Protein AF-A0A925MQI3-F1 (afdb_monomer)

Foldseek 3Di:
DDPDDPVVVVPDPDDDDDDADDLVNLLVVLVVLVVVVQVVCVVQQEHEAEDPLVSVLLSVVQDDVVPGRPCSNVCCCVQPVVVVVVCCVPVVRGHQKYWYWDADP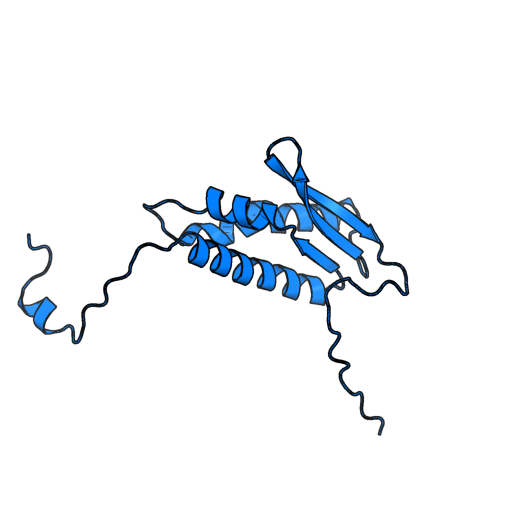VRGIDIDIGHHPPDDDDPPDPPPPPPPDDD

Sequence (135 aa):
KDYFKPEFLNRLDEIILFDVLSHESIRKIVDIEVKKVQNRLLEKDIHIVFKDPVYELLAKEWYSPQYGARPLRRLIQSKVLTPLASMMIDKGLVGNRQVIIDIDKNGELSFEDKALGHGSQVPGMKIKRAKVEKR

Radius of gyration: 21.01 Å; Cα contacts (8 Å, |Δi|>4): 117; chains: 1; bounding box: 49×40×67 Å

Solvent-accessible surface area (backbone atoms only — not comparable to full-atom values): 8440 Å² total; per-residue (Å²): 140,73,97,66,58,71,77,59,59,75,71,52,95,74,86,86,84,80,78,81,82,50,71,69,56,41,40,52,51,50,50,56,56,50,50,53,54,37,56,63,31,45,78,56,41,34,43,65,46,76,39,74,68,44,51,55,51,56,40,58,79,38,67,39,94,89,63,45,79,68,54,42,67,58,48,47,41,62,72,47,49,46,54,52,52,48,41,35,70,77,67,60,64,64,56,51,32,35,37,41,35,37,64,45,98,86,74,45,87,38,81,46,81,40,80,50,57,100,80,62,76,66,90,87,65,84,75,78,74,76,80,80,78,82,128

Mean predicted aligned error: 10.7 Å

Secondary structure (DSSP, 8-state):
--SS-HHHHTT-S--PPPPPPPHHHHHHHHHHHHHHHHHHHHTTTEEEEE-HHHHHHHHHHH-BTTTBTTTHHHHHIIIIIHHHHHHHHHS---SSEEEEEEE-TTSSEEEEEEE--TT-PPTT-----------

pLDDT: mean 78.23, std 16.35, range [34.88, 93.94]

Structure (mmCIF, N/CA/C/O backbone):
data_AF-A0A925MQI3-F1
#
_entry.id   AF-A0A925MQI3-F1
#
loop_
_atom_site.group_PDB
_atom_site.id
_atom_site.type_symbol
_atom_site.label_atom_id
_atom_site.label_alt_id
_atom_site.label_comp_id
_atom_site.label_asym_id
_atom_site.label_entity_id
_atom_site.label_seq_id
_atom_site.pdbx_PDB_ins_code
_atom_site.Cartn_x
_atom_site.Cartn_y
_atom_site.Cartn_z
_atom_site.occupancy
_atom_site.B_iso_or_equiv
_atom_site.auth_seq_id
_atom_site.auth_comp_id
_atom_site.auth_asym_id
_atom_site.auth_atom_id
_atom_site.pdbx_PDB_model_num
ATOM 1 N N . LYS A 1 1 ? -17.967 19.409 28.428 1.00 52.75 1 LYS A N 1
ATOM 2 C CA . LYS A 1 1 ? -19.404 19.063 28.498 1.00 52.75 1 LYS A CA 1
ATOM 3 C C . LYS A 1 1 ? -20.118 20.400 28.592 1.00 52.75 1 LYS A C 1
ATOM 5 O O . LYS A 1 1 ? -19.994 21.015 29.634 1.00 52.75 1 LYS A O 1
ATOM 10 N N . ASP A 1 2 ? -20.589 21.038 27.526 1.00 61.12 2 ASP A N 1
ATOM 11 C CA . ASP A 1 2 ? -21.097 20.559 26.237 1.00 61.12 2 ASP A CA 1
ATOM 12 C C . ASP A 1 2 ? -20.698 21.548 25.126 1.00 61.12 2 ASP A C 1
ATOM 14 O O . ASP A 1 2 ? -20.874 22.752 25.277 1.00 61.12 2 ASP A O 1
ATOM 18 N N . TYR A 1 3 ? -20.090 21.055 24.040 1.00 77.38 3 TYR A N 1
ATOM 19 C CA . TYR A 1 3 ? -19.547 21.905 22.962 1.00 77.38 3 TYR A CA 1
ATOM 20 C C . TYR A 1 3 ? -20.619 22.437 21.996 1.00 77.38 3 TYR A C 1
ATOM 22 O O . TYR A 1 3 ? -20.355 23.373 21.244 1.00 77.38 3 TYR A O 1
ATOM 30 N N . PHE A 1 4 ? -21.823 21.863 22.017 1.00 81.88 4 PHE A N 1
ATOM 31 C CA . PHE A 1 4 ? -22.924 22.225 21.128 1.00 81.88 4 PHE A CA 1
ATOM 32 C C . PHE A 1 4 ? -24.166 22.577 21.937 1.00 81.88 4 PHE A C 1
ATOM 34 O O . PHE A 1 4 ? -24.447 21.946 22.956 1.00 81.88 4 PHE A O 1
ATOM 41 N N . LYS A 1 5 ? -24.913 23.587 21.478 1.00 88.38 5 LYS A N 1
ATOM 42 C CA . LYS A 1 5 ? -26.148 23.998 22.143 1.00 88.38 5 LYS A CA 1
ATOM 43 C C . LYS A 1 5 ? -27.259 22.952 21.939 1.00 88.38 5 LYS A C 1
ATOM 45 O O . LYS A 1 5 ? -27.314 22.346 20.864 1.00 88.38 5 LYS A O 1
ATOM 50 N N . PRO A 1 6 ? -28.173 22.766 22.905 1.00 83.12 6 PRO A N 1
ATOM 51 C CA . PRO A 1 6 ? -29.245 21.773 22.809 1.00 83.12 6 PRO A CA 1
ATOM 52 C C . PRO A 1 6 ? -30.148 21.969 21.584 1.00 83.12 6 PRO A C 1
ATOM 54 O O . PRO A 1 6 ? -30.584 20.996 20.975 1.00 83.12 6 PRO A O 1
ATOM 57 N N . GLU A 1 7 ? -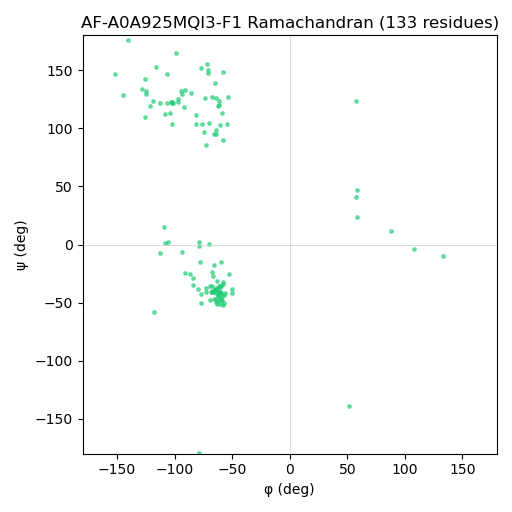30.382 23.216 21.160 1.00 88.50 7 GLU A N 1
ATOM 58 C CA . GLU A 1 7 ? -31.224 23.519 19.997 1.00 88.50 7 GLU A CA 1
ATOM 59 C C . GLU A 1 7 ? -30.609 23.018 18.685 1.00 88.50 7 GLU A C 1
ATOM 61 O O . GLU A 1 7 ? -31.338 22.715 17.743 1.00 88.50 7 GLU A O 1
ATOM 66 N N . PHE A 1 8 ? -29.278 22.916 18.627 1.00 86.19 8 PHE A N 1
ATOM 67 C CA . PHE A 1 8 ? -28.555 22.387 17.473 1.00 86.19 8 PHE A CA 1
ATOM 68 C C . PHE A 1 8 ? -28.634 20.859 17.410 1.00 86.19 8 PHE A C 1
ATOM 70 O O . PHE A 1 8 ? -28.888 20.307 16.343 1.00 86.19 8 PHE A O 1
ATOM 77 N N . LEU A 1 9 ? -28.478 20.175 18.548 1.00 83.12 9 LEU A N 1
ATOM 78 C CA . LEU A 1 9 ? -28.611 18.715 18.614 1.00 83.12 9 LEU A CA 1
ATOM 79 C C . LEU A 1 9 ? -30.015 18.259 18.206 1.00 83.12 9 LEU A C 1
ATOM 81 O O . LEU A 1 9 ? -30.155 17.278 17.487 1.00 83.12 9 LEU A O 1
ATOM 85 N N . ASN A 1 10 ? -31.037 19.038 18.560 1.00 85.38 10 ASN A N 1
ATOM 86 C CA . ASN A 1 10 ? -32.427 18.776 18.186 1.00 85.38 10 ASN A CA 1
ATOM 87 C C . ASN A 1 10 ? -32.730 18.983 16.681 1.00 85.38 10 ASN A C 1
ATOM 89 O O . ASN A 1 10 ? -33.879 18.830 16.271 1.00 85.38 10 ASN A O 1
ATOM 93 N N . ARG A 1 11 ? -31.741 19.371 15.856 1.00 91.56 11 ARG A N 1
ATOM 94 C CA . ARG A 1 11 ? -31.846 19.482 14.384 1.00 91.56 11 ARG A CA 1
ATOM 95 C C . ARG A 1 11 ? -31.081 18.394 13.634 1.00 91.56 11 ARG A C 1
AT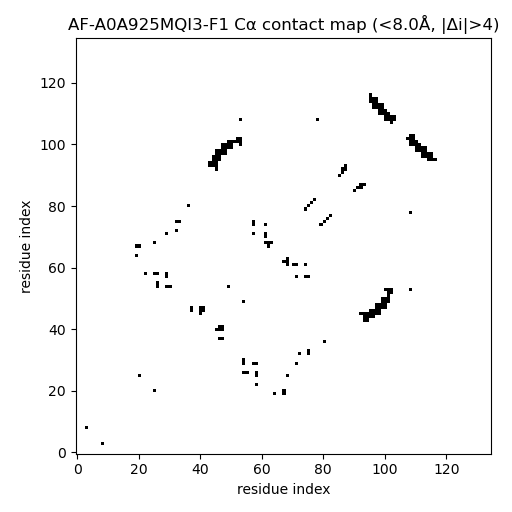OM 97 O O . ARG A 1 11 ? -31.055 18.426 12.407 1.00 91.56 11 ARG A O 1
ATOM 104 N N . LEU A 1 12 ? -30.451 17.470 14.351 1.00 84.81 12 LEU A N 1
ATOM 105 C CA . LEU A 1 12 ? -29.805 16.303 13.771 1.00 84.81 12 LEU A CA 1
ATOM 106 C C . LEU A 1 12 ? -30.768 15.122 13.875 1.00 84.81 12 LEU A C 1
ATOM 108 O O . LEU A 1 12 ? -31.195 14.780 14.973 1.00 84.81 12 LEU A O 1
ATOM 112 N N . ASP A 1 13 ? -31.094 14.507 12.741 1.00 87.56 13 ASP A N 1
ATOM 113 C CA . ASP A 1 13 ? -31.979 13.337 12.715 1.00 87.56 13 ASP A CA 1
ATOM 114 C C . ASP A 1 13 ? -31.309 12.104 13.346 1.00 87.56 13 ASP A C 1
ATOM 116 O O . ASP A 1 13 ? -31.958 11.315 14.028 1.00 87.56 13 ASP A O 1
ATOM 120 N N . GLU A 1 14 ? -29.994 11.953 13.154 1.00 86.38 14 GLU A N 1
ATOM 121 C CA . GLU A 1 14 ? -29.209 10.842 13.690 1.00 86.38 14 GLU A CA 1
ATOM 122 C C . GLU A 1 14 ? -27.750 11.254 13.933 1.00 86.38 14 GLU A C 1
ATOM 124 O O . GLU A 1 14 ? -27.173 12.063 13.199 1.00 86.38 14 GLU A O 1
ATOM 129 N N . ILE A 1 15 ? -27.133 10.677 14.967 1.00 80.94 15 ILE A N 1
ATOM 130 C CA . ILE A 1 15 ? -25.704 10.826 15.257 1.00 80.94 15 ILE A CA 1
ATOM 131 C C . ILE A 1 15 ? -25.015 9.499 14.935 1.00 80.94 15 ILE A C 1
ATOM 133 O O . ILE A 1 15 ? -25.207 8.511 15.639 1.00 80.94 15 ILE A O 1
ATOM 137 N N . ILE A 1 16 ? -24.177 9.489 13.897 1.00 83.94 16 ILE A N 1
ATOM 138 C CA . ILE A 1 16 ? -23.407 8.305 13.495 1.00 83.94 16 ILE A CA 1
ATOM 139 C C . ILE A 1 16 ? -22.047 8.326 14.195 1.00 83.94 16 ILE A C 1
ATOM 141 O O . ILE A 1 16 ? -21.238 9.232 13.975 1.00 83.94 16 ILE A O 1
ATOM 145 N N . LEU A 1 17 ? -21.780 7.314 15.022 1.00 84.50 17 LEU A N 1
ATOM 146 C CA . LEU A 1 17 ? -20.463 7.100 15.616 1.00 84.50 17 LEU A CA 1
ATOM 147 C C . LEU A 1 17 ? -19.593 6.284 14.652 1.00 84.50 17 LEU A C 1
ATOM 149 O O . LEU A 1 17 ? -20.020 5.244 14.158 1.00 84.50 17 LEU A O 1
ATOM 153 N N . PHE A 1 18 ? -18.372 6.746 14.393 1.00 82.38 18 PHE A N 1
ATOM 154 C CA . PHE A 1 18 ? -17.403 5.997 13.596 1.00 82.38 18 PHE A CA 1
ATOM 155 C C . PHE A 1 18 ? -16.385 5.329 14.510 1.00 82.38 18 PHE A C 1
ATOM 157 O O . PHE A 1 18 ? -15.668 6.012 15.245 1.00 82.38 18 PHE A O 1
ATOM 164 N N . ASP A 1 19 ? -16.297 4.007 14.414 1.00 81.38 19 ASP A N 1
ATOM 165 C CA . ASP A 1 19 ? -15.260 3.242 15.091 1.00 81.38 19 ASP A CA 1
ATOM 166 C C . ASP A 1 19 ? -13.892 3.452 14.439 1.00 81.38 19 ASP A C 1
ATOM 168 O O . ASP A 1 19 ? -13.751 3.761 13.249 1.00 81.38 19 ASP A O 1
ATOM 172 N N . VAL A 1 20 ? -12.852 3.243 15.241 1.00 81.62 20 VAL A N 1
ATOM 173 C CA . VAL A 1 20 ? -11.478 3.210 14.748 1.00 81.62 20 VAL A CA 1
ATOM 174 C C . VAL A 1 20 ? -11.308 2.009 13.815 1.00 81.62 20 VAL A C 1
ATOM 176 O O . VAL A 1 20 ? -11.798 0.913 14.081 1.00 81.62 20 VAL A O 1
ATOM 179 N N . LEU A 1 21 ? -10.590 2.209 12.710 1.00 82.25 21 LEU A N 1
ATOM 180 C CA . LEU A 1 21 ? -10.364 1.156 11.724 1.00 82.25 21 LEU A CA 1
ATOM 181 C C . LEU A 1 21 ? -9.547 0.003 12.323 1.00 82.25 21 LEU A C 1
ATOM 183 O O . LEU A 1 21 ? -8.439 0.209 12.815 1.00 82.25 21 LEU A O 1
ATOM 187 N N . SER A 1 22 ? -10.070 -1.220 12.212 1.00 85.38 22 SER A N 1
ATOM 188 C CA . SER A 1 22 ? -9.326 -2.441 12.539 1.00 85.38 22 SER A CA 1
ATOM 189 C C . SER A 1 22 ? -8.233 -2.711 11.506 1.00 85.38 22 SER A C 1
ATOM 191 O O . SER A 1 22 ? -8.424 -2.410 10.329 1.00 85.38 22 SER A O 1
ATOM 193 N N . HIS A 1 23 ? -7.126 -3.350 11.906 1.00 82.12 23 HIS A N 1
ATOM 194 C CA . HIS A 1 23 ? -6.002 -3.693 11.012 1.00 82.12 23 HIS A CA 1
ATOM 195 C C . HIS A 1 23 ? -6.441 -4.404 9.721 1.00 82.12 23 HIS A C 1
ATOM 197 O O . HIS A 1 23 ? -5.961 -4.105 8.631 1.00 82.12 23 HIS A O 1
ATOM 203 N N . GLU A 1 24 ? -7.428 -5.294 9.810 1.00 86.38 24 GLU A N 1
ATOM 204 C CA . GLU A 1 24 ? -7.988 -5.972 8.637 1.00 86.38 24 GLU A CA 1
ATOM 205 C C . GLU A 1 24 ? -8.690 -4.997 7.674 1.00 86.38 24 GLU A C 1
ATOM 207 O O . GLU A 1 24 ? -8.542 -5.093 6.453 1.00 86.38 24 GLU A O 1
ATOM 212 N N . SER A 1 25 ? -9.428 -4.022 8.213 1.00 86.69 25 SER A N 1
ATOM 213 C CA . SER A 1 25 ? -10.077 -2.973 7.418 1.00 86.69 25 SER A CA 1
ATOM 214 C C . SER A 1 25 ? -9.039 -2.092 6.732 1.00 86.69 25 SER A C 1
ATOM 216 O O . SER A 1 25 ? -9.192 -1.755 5.560 1.00 86.69 25 SER A O 1
ATOM 218 N N . ILE A 1 26 ? -7.944 -1.784 7.431 1.00 83.62 26 ILE A N 1
ATOM 219 C CA . ILE A 1 26 ? -6.796 -1.066 6.871 1.00 83.62 26 ILE A CA 1
ATOM 220 C C . ILE A 1 26 ? -6.231 -1.823 5.673 1.00 83.62 26 ILE A C 1
ATOM 222 O O . ILE A 1 26 ? -6.118 -1.256 4.588 1.00 83.62 26 ILE A O 1
ATOM 226 N N . ARG A 1 27 ? -5.943 -3.118 5.837 1.00 87.25 27 ARG A N 1
ATOM 227 C CA . ARG A 1 27 ? -5.413 -3.968 4.765 1.00 87.25 27 ARG A CA 1
ATOM 228 C C . ARG A 1 27 ? -6.326 -3.976 3.535 1.00 87.25 27 ARG A C 1
ATOM 230 O O . ARG A 1 27 ? -5.839 -3.853 2.414 1.00 87.25 27 ARG A O 1
ATOM 237 N N . LYS A 1 28 ? -7.649 -4.039 3.730 1.00 89.06 28 LYS A N 1
ATOM 238 C CA . LYS A 1 28 ? -8.638 -3.935 2.637 1.00 89.06 28 LYS A CA 1
ATOM 239 C C . LYS A 1 28 ? -8.592 -2.575 1.936 1.00 89.06 28 LYS A C 1
ATOM 241 O O . LYS A 1 28 ? -8.700 -2.514 0.715 1.00 89.06 28 LYS A O 1
ATOM 246 N N . ILE A 1 29 ? -8.409 -1.486 2.680 1.00 87.56 29 ILE A N 1
ATOM 247 C CA . ILE A 1 29 ? -8.273 -0.143 2.098 1.00 87.56 29 ILE A CA 1
ATOM 248 C C . ILE A 1 29 ? -6.976 -0.041 1.276 1.00 87.56 29 ILE A C 1
ATOM 250 O O . ILE A 1 29 ? -7.004 0.506 0.172 1.00 87.56 29 ILE A O 1
ATOM 254 N N . VAL A 1 30 ? -5.865 -0.609 1.764 1.00 88.38 30 VAL A N 1
ATOM 255 C CA . VAL A 1 30 ? -4.601 -0.707 1.009 1.00 88.38 30 VAL A CA 1
ATOM 256 C C . VAL A 1 30 ? -4.808 -1.472 -0.294 1.00 88.38 30 VAL A C 1
ATOM 258 O O . VAL A 1 30 ? -4.431 -0.967 -1.348 1.00 88.38 30 VAL A O 1
ATOM 261 N N . ASP A 1 31 ? -5.468 -2.630 -0.252 1.00 89.94 31 ASP A N 1
ATOM 262 C CA . ASP A 1 31 ? -5.789 -3.424 -1.445 1.00 89.94 31 ASP A CA 1
ATOM 263 C C . ASP A 1 31 ? -6.608 -2.632 -2.479 1.00 89.94 31 ASP A C 1
ATOM 265 O O . ASP A 1 31 ? -6.286 -2.635 -3.667 1.00 89.94 31 ASP A O 1
ATOM 269 N N . ILE A 1 32 ? -7.614 -1.869 -2.039 1.00 91.00 32 ILE A N 1
ATOM 270 C CA . ILE A 1 32 ? -8.411 -1.011 -2.930 1.00 91.00 32 ILE A CA 1
ATOM 271 C C . ILE A 1 32 ? -7.538 0.041 -3.627 1.00 91.00 32 ILE A C 1
ATOM 273 O O . ILE A 1 32 ? -7.679 0.257 -4.831 1.00 91.00 32 ILE A O 1
ATOM 277 N N . GLU A 1 33 ? -6.657 0.725 -2.897 1.00 87.25 33 GLU A N 1
ATOM 278 C CA . GLU A 1 33 ? -5.807 1.770 -3.478 1.00 87.25 33 GLU A CA 1
ATOM 279 C C . GLU A 1 33 ? -4.698 1.185 -4.370 1.00 87.25 33 GLU A C 1
ATOM 281 O O . GLU A 1 33 ? -4.432 1.716 -5.450 1.00 87.25 33 GLU A O 1
ATOM 286 N N . VAL A 1 34 ? -4.119 0.043 -3.994 1.00 89.56 34 VAL A N 1
ATOM 287 C CA . VAL A 1 34 ? -3.149 -0.700 -4.812 1.00 89.56 34 VAL A CA 1
ATOM 288 C C . VAL A 1 34 ? -3.775 -1.169 -6.128 1.00 89.56 34 VAL A C 1
ATOM 290 O O . VAL A 1 34 ? -3.194 -0.961 -7.195 1.00 89.56 34 VAL A O 1
ATOM 293 N N . LYS A 1 35 ? -4.999 -1.707 -6.097 1.00 91.44 35 LYS A N 1
ATOM 294 C CA . LYS A 1 35 ? -5.726 -2.117 -7.310 1.00 91.44 35 LYS A CA 1
ATOM 295 C C . LYS A 1 35 ? -5.969 -0.963 -8.274 1.00 91.44 35 LYS A C 1
ATOM 297 O O . LYS A 1 35 ? -5.890 -1.156 -9.485 1.00 91.44 35 LYS A O 1
ATOM 302 N N . LYS A 1 36 ? -6.221 0.251 -7.774 1.00 90.19 36 LYS A N 1
ATOM 303 C CA . LYS A 1 36 ? -6.336 1.443 -8.636 1.00 90.19 36 LYS A CA 1
ATOM 304 C C . LYS A 1 36 ? -5.031 1.718 -9.380 1.00 90.19 36 LYS A C 1
ATOM 306 O O . LYS A 1 36 ? -5.068 2.033 -10.568 1.00 90.19 36 LYS A O 1
ATOM 311 N N . VAL A 1 37 ? -3.892 1.574 -8.700 1.00 88.50 37 VAL A N 1
ATOM 312 C CA . VAL A 1 37 ? -2.564 1.716 -9.315 1.00 88.50 37 VAL A CA 1
ATOM 313 C C . VAL A 1 37 ? -2.328 0.631 -10.363 1.00 88.50 37 VAL A C 1
ATOM 315 O O . VAL A 1 37 ? -1.931 0.956 -11.480 1.00 88.50 37 VAL A O 1
ATOM 318 N N . GLN A 1 38 ? -2.626 -0.632 -10.040 1.00 90.62 38 GLN A N 1
ATOM 319 C CA . GLN A 1 38 ? -2.501 -1.748 -10.982 1.00 90.62 38 GLN A CA 1
ATOM 320 C C . GLN A 1 38 ? -3.343 -1.511 -12.238 1.00 90.62 38 GLN A C 1
ATOM 322 O O . GLN A 1 38 ? -2.807 -1.565 -13.337 1.00 90.62 38 GLN A O 1
ATOM 327 N N . ASN A 1 39 ? -4.625 -1.168 -12.088 1.00 90.94 39 ASN A N 1
ATOM 328 C CA . ASN A 1 39 ? -5.521 -0.916 -13.220 1.00 90.94 39 ASN A CA 1
ATOM 329 C C . ASN A 1 39 ? -5.006 0.209 -14.127 1.00 90.94 39 ASN A C 1
ATOM 331 O O . ASN A 1 39 ? -4.970 0.050 -15.343 1.00 90.94 39 ASN A O 1
ATOM 335 N N . ARG A 1 40 ? -4.531 1.313 -13.540 1.00 87.81 40 ARG A N 1
ATOM 336 C CA . ARG A 1 40 ? -3.981 2.445 -14.299 1.00 87.81 40 ARG A CA 1
ATOM 337 C C . ARG A 1 40 ? -2.727 2.078 -15.100 1.00 87.81 40 ARG A C 1
ATOM 339 O O . ARG A 1 40 ? -2.457 2.689 -16.129 1.00 87.81 40 ARG A O 1
ATOM 346 N N . LEU A 1 41 ? -1.926 1.136 -14.608 1.00 86.12 41 LEU A N 1
ATOM 347 C CA . LEU A 1 41 ? -0.677 0.727 -15.255 1.00 86.12 41 LEU A CA 1
ATOM 348 C C . LEU A 1 41 ? -0.881 -0.434 -16.233 1.00 86.12 41 LEU A C 1
ATOM 350 O O . LEU A 1 41 ? -0.182 -0.496 -17.244 1.00 86.12 41 LEU A O 1
ATOM 354 N N . LEU A 1 42 ? -1.926 -1.240 -16.034 1.00 88.00 42 LEU A N 1
ATOM 355 C CA . LEU A 1 42 ? -2.407 -2.203 -17.024 1.00 88.00 42 LEU A CA 1
ATOM 356 C C . LEU A 1 42 ? -2.848 -1.525 -18.328 1.00 88.00 42 LEU A C 1
ATOM 358 O O . LEU A 1 42 ? -2.560 -2.053 -19.393 1.00 88.00 42 LEU A O 1
ATOM 362 N N . GLU A 1 43 ? -3.450 -0.330 -18.275 1.00 87.25 43 GLU A N 1
ATOM 363 C CA . GLU A 1 43 ? -3.760 0.476 -19.476 1.00 87.25 43 GLU A CA 1
ATOM 364 C C . GLU A 1 43 ? -2.515 0.856 -20.303 1.00 87.25 43 GLU A C 1
ATOM 366 O O . GLU A 1 43 ? -2.634 1.293 -21.445 1.00 87.25 43 GLU A O 1
ATOM 371 N N . LYS A 1 44 ? -1.314 0.708 -19.730 1.00 83.25 44 LYS A N 1
ATOM 372 C CA . LYS A 1 44 ? -0.018 0.957 -20.375 1.00 83.25 44 LYS A CA 1
ATOM 373 C C . LYS A 1 44 ? 0.763 -0.336 -20.651 1.00 83.25 44 LYS A C 1
ATOM 375 O O . LYS A 1 44 ? 1.972 -0.269 -20.867 1.00 83.25 44 LYS A O 1
ATOM 380 N N . ASP A 1 45 ? 0.104 -1.496 -20.588 1.00 84.19 45 ASP A N 1
ATOM 381 C CA . ASP A 1 45 ? 0.703 -2.836 -20.696 1.00 84.19 45 ASP A CA 1
ATOM 382 C C . ASP A 1 45 ? 1.792 -3.131 -19.644 1.00 84.19 45 ASP A C 1
ATOM 384 O O . ASP A 1 45 ? 2.657 -3.994 -19.834 1.00 84.19 45 ASP A O 1
ATOM 388 N N . ILE A 1 46 ? 1.753 -2.427 -18.509 1.00 86.06 46 ILE A N 1
ATOM 389 C CA . ILE A 1 46 ? 2.674 -2.614 -17.388 1.00 86.06 46 ILE A CA 1
ATOM 390 C C . ILE A 1 46 ? 1.938 -3.374 -16.290 1.00 86.06 46 ILE A C 1
ATOM 392 O O . ILE A 1 46 ? 1.003 -2.878 -15.661 1.00 86.06 46 ILE A O 1
ATOM 396 N N . HIS A 1 47 ? 2.379 -4.601 -16.049 1.00 88.56 47 HIS A N 1
ATOM 397 C CA . HIS A 1 47 ? 1.797 -5.476 -15.046 1.00 88.56 47 HIS A CA 1
ATOM 398 C C . HIS A 1 47 ? 2.523 -5.272 -13.726 1.00 88.56 47 HIS A C 1
ATOM 400 O O . HIS A 1 47 ? 3.748 -5.286 -13.684 1.00 88.56 47 HIS A O 1
ATOM 406 N N . ILE A 1 48 ? 1.785 -5.112 -12.632 1.00 89.50 48 ILE A N 1
ATOM 407 C CA . ILE A 1 48 ? 2.391 -4.940 -11.310 1.00 89.50 48 ILE A CA 1
ATOM 408 C C . ILE A 1 48 ? 1.842 -5.982 -10.362 1.00 89.50 48 ILE A C 1
ATOM 410 O O . ILE A 1 48 ? 0.628 -6.166 -10.260 1.00 89.50 48 ILE A O 1
ATOM 414 N N . VAL A 1 49 ? 2.747 -6.634 -9.644 1.00 91.00 49 VAL A N 1
ATOM 415 C CA . VAL A 1 49 ? 2.429 -7.637 -8.636 1.00 91.00 49 VAL A CA 1
ATOM 416 C C . VAL A 1 49 ? 3.000 -7.183 -7.305 1.00 91.00 49 VAL A C 1
ATOM 418 O O . VAL A 1 49 ? 4.208 -7.041 -7.163 1.00 91.00 49 VAL A O 1
ATOM 421 N N . PHE A 1 50 ? 2.126 -6.984 -6.325 1.00 92.19 50 PHE A N 1
ATOM 422 C CA . PHE A 1 50 ? 2.512 -6.689 -4.950 1.00 92.19 50 PHE A CA 1
ATOM 423 C C . PHE A 1 50 ? 2.565 -7.995 -4.163 1.00 92.19 50 PHE A C 1
ATOM 425 O O . PHE A 1 50 ? 1.608 -8.773 -4.198 1.00 92.19 50 PHE A O 1
ATOM 432 N N . LYS A 1 51 ? 3.668 -8.238 -3.458 1.00 93.06 51 LYS A N 1
ATOM 433 C CA . LYS A 1 51 ? 3.790 -9.352 -2.515 1.00 93.06 51 LYS A CA 1
ATOM 434 C C . LYS A 1 51 ? 3.065 -9.031 -1.209 1.00 93.06 51 LYS A C 1
ATOM 436 O O . LYS A 1 51 ? 2.968 -7.872 -0.814 1.00 93.06 51 LYS A O 1
ATOM 441 N N . ASP A 1 52 ? 2.586 -10.065 -0.521 1.00 90.50 52 ASP A N 1
ATOM 442 C CA . ASP A 1 52 ? 1.840 -9.930 0.738 1.00 90.50 52 ASP A CA 1
ATOM 443 C C . ASP A 1 52 ? 2.517 -9.040 1.800 1.00 90.50 52 ASP A C 1
ATOM 445 O O . ASP A 1 52 ? 1.812 -8.211 2.385 1.00 90.50 52 ASP A O 1
ATOM 449 N N . PRO A 1 53 ? 3.848 -9.112 2.020 1.00 91.06 53 PRO A N 1
ATOM 450 C CA . PRO A 1 53 ? 4.522 -8.264 3.002 1.00 91.06 53 PRO A CA 1
ATOM 451 C C . PRO A 1 53 ? 4.334 -6.764 2.740 1.00 91.06 53 PRO A C 1
ATOM 453 O O . PRO A 1 53 ? 4.229 -5.979 3.681 1.00 91.06 53 PRO A O 1
ATOM 456 N N . VAL A 1 54 ? 4.214 -6.357 1.471 1.00 90.19 54 VAL A N 1
ATOM 457 C CA . VAL A 1 54 ? 4.052 -4.949 1.078 1.00 90.19 54 VAL A CA 1
ATOM 458 C C . VAL A 1 54 ? 2.758 -4.353 1.629 1.00 90.19 54 VAL A C 1
ATOM 460 O O . VAL A 1 54 ? 2.745 -3.200 2.058 1.00 90.19 54 VAL A O 1
ATOM 463 N N . TYR A 1 55 ? 1.674 -5.132 1.666 1.00 89.19 55 TYR A N 1
ATOM 464 C CA . TYR A 1 55 ? 0.395 -4.665 2.207 1.00 89.19 55 TYR A CA 1
ATOM 465 C C . TYR A 1 55 ? 0.495 -4.379 3.706 1.00 89.19 55 TYR A C 1
ATOM 467 O O . TYR A 1 55 ? -0.059 -3.386 4.173 1.00 89.19 55 TYR A O 1
ATOM 475 N N . GLU A 1 56 ? 1.233 -5.212 4.442 1.00 88.06 56 GLU A N 1
ATOM 476 C CA . GLU A 1 56 ? 1.458 -5.031 5.878 1.00 88.06 56 GLU A CA 1
ATOM 477 C C . GLU A 1 56 ? 2.333 -3.806 6.164 1.00 88.06 56 GLU A C 1
ATOM 479 O O . GLU A 1 56 ? 2.026 -3.023 7.064 1.00 88.06 56 GLU A O 1
ATOM 484 N N . LEU A 1 57 ? 3.381 -3.584 5.362 1.00 88.94 57 LEU A N 1
ATOM 485 C CA . LEU A 1 57 ? 4.226 -2.393 5.481 1.00 88.94 57 LEU A CA 1
ATOM 486 C C . LEU A 1 57 ? 3.423 -1.111 5.229 1.00 88.94 57 LEU A C 1
ATOM 488 O O . LEU A 1 57 ? 3.463 -0.186 6.041 1.00 88.94 57 LEU A O 1
ATOM 492 N N . LEU A 1 58 ? 2.649 -1.073 4.140 1.00 87.06 58 LEU A N 1
ATOM 493 C CA . LEU A 1 58 ? 1.817 0.081 3.795 1.00 87.06 58 LEU A CA 1
ATOM 494 C C . LEU A 1 58 ? 0.722 0.332 4.839 1.00 87.06 58 LEU A C 1
ATOM 496 O O . LEU A 1 58 ? 0.452 1.486 5.166 1.00 87.06 58 LEU A O 1
ATOM 500 N N . ALA A 1 59 ? 0.116 -0.725 5.389 1.00 84.75 59 ALA A N 1
ATOM 501 C CA . ALA A 1 59 ? -0.859 -0.620 6.472 1.00 84.75 59 ALA A CA 1
ATOM 502 C C . ALA A 1 59 ? -0.237 -0.021 7.744 1.00 84.75 59 ALA A C 1
ATOM 504 O O . ALA A 1 59 ? -0.826 0.867 8.367 1.00 84.75 59 ALA A O 1
ATOM 505 N N . LYS A 1 60 ? 0.970 -0.475 8.102 1.00 83.31 60 LYS A N 1
ATOM 506 C CA . LYS A 1 60 ? 1.694 -0.035 9.298 1.00 83.31 60 LYS A CA 1
ATOM 507 C C . LYS A 1 60 ? 2.173 1.413 9.200 1.00 83.31 60 LYS A C 1
ATOM 509 O O . LYS A 1 60 ? 1.965 2.172 10.139 1.00 83.31 60 LYS A O 1
ATOM 514 N N . GLU A 1 61 ? 2.804 1.803 8.092 1.00 80.25 61 GLU A N 1
ATOM 515 C CA . GLU A 1 61 ? 3.327 3.170 7.903 1.00 80.25 61 GLU A CA 1
ATOM 516 C C . GLU A 1 61 ? 2.213 4.224 7.804 1.00 80.25 61 GLU A C 1
ATOM 518 O O . GLU A 1 61 ? 2.425 5.405 8.077 1.00 80.25 61 GLU A O 1
ATOM 523 N N . TRP A 1 62 ? 1.012 3.805 7.416 1.00 72.94 62 TRP A N 1
ATOM 524 C CA . TRP A 1 62 ? -0.126 4.689 7.236 1.00 72.94 62 TRP A CA 1
ATOM 525 C C . TRP A 1 62 ? -0.907 4.992 8.518 1.00 72.94 62 TRP A C 1
ATOM 527 O O . TRP A 1 62 ? -1.460 6.088 8.661 1.00 72.94 62 TRP A O 1
ATOM 537 N N . TYR A 1 63 ? -1.009 4.023 9.428 1.00 68.19 63 TYR A N 1
ATOM 538 C CA . TYR A 1 63 ? -1.917 4.132 10.559 1.00 68.19 63 TYR A CA 1
ATOM 539 C C . TYR A 1 63 ? -1.370 5.073 11.639 1.00 68.19 63 TYR A C 1
ATOM 541 O O . TYR A 1 63 ? -0.515 4.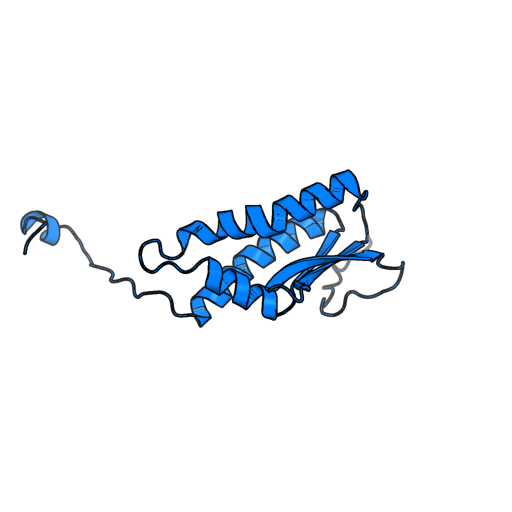712 12.446 1.00 68.19 63 TYR A O 1
ATOM 549 N N . SER A 1 64 ? -1.927 6.284 11.695 1.00 67.31 64 SER A N 1
ATOM 550 C CA . SER A 1 64 ? -1.829 7.156 12.864 1.00 67.31 64 SER A CA 1
ATOM 551 C C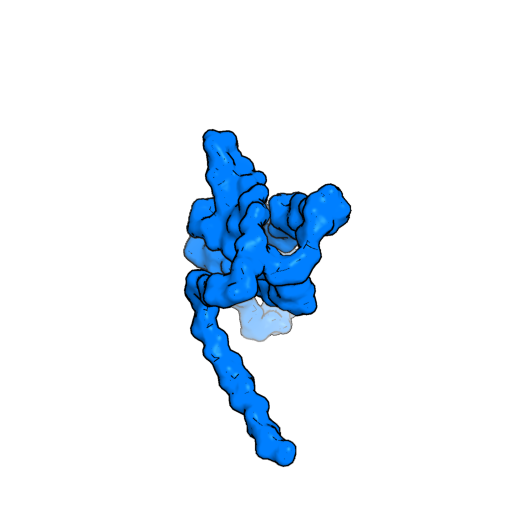 . SER A 1 64 ? -3.216 7.305 13.496 1.00 67.31 64 SER A C 1
ATOM 553 O O . SER A 1 64 ? -4.119 7.812 12.821 1.00 67.31 64 SER A O 1
ATOM 555 N N . PRO A 1 65 ? -3.404 6.949 14.784 1.00 64.94 65 PRO A N 1
ATOM 556 C CA . PRO A 1 65 ? -4.687 7.086 15.486 1.00 64.94 65 PRO A CA 1
ATOM 557 C C . PRO A 1 65 ? -5.292 8.496 15.413 1.00 64.94 65 PRO A C 1
ATOM 559 O O . PRO A 1 65 ? -6.502 8.660 15.498 1.00 64.94 65 PRO A O 1
ATOM 562 N N . GLN A 1 66 ? -4.445 9.514 15.229 1.00 65.38 66 GLN A N 1
ATOM 563 C CA . GLN A 1 66 ? -4.826 10.927 15.199 1.00 65.38 66 GLN A CA 1
ATOM 564 C C . GLN A 1 66 ? -5.323 11.386 13.816 1.00 65.38 66 GLN A C 1
ATOM 566 O O . GLN A 1 66 ? -6.140 12.298 13.724 1.00 65.38 66 GLN A O 1
ATOM 571 N N . TYR A 1 67 ? -4.838 10.763 12.735 1.00 64.31 67 TYR A N 1
ATOM 572 C CA . TYR A 1 67 ? -5.117 11.176 11.349 1.00 64.31 67 TYR A CA 1
ATOM 573 C C . TYR A 1 67 ? -5.967 10.167 10.568 1.00 64.31 67 TYR A C 1
ATOM 575 O O . TYR A 1 67 ? -6.406 10.456 9.445 1.00 64.31 67 TYR A O 1
ATOM 583 N N . GLY A 1 68 ? -6.215 8.996 11.161 1.00 68.56 68 GLY A N 1
ATOM 584 C CA . GLY A 1 68 ? -6.968 7.910 10.558 1.00 68.56 68 GLY A CA 1
ATOM 585 C C . GLY A 1 68 ? -6.431 7.559 9.173 1.00 68.56 68 GLY A C 1
ATOM 586 O O . GLY A 1 68 ? -5.229 7.559 8.920 1.00 68.56 68 GLY A O 1
ATOM 587 N N . ALA A 1 69 ? -7.352 7.308 8.248 1.00 66.81 69 ALA A N 1
ATOM 588 C CA . ALA A 1 69 ? -7.039 6.760 6.942 1.00 66.81 69 ALA A CA 1
ATOM 589 C C . ALA A 1 69 ? -6.473 7.740 5.891 1.00 66.81 69 ALA A C 1
ATOM 591 O O . ALA A 1 69 ? -6.196 7.391 4.738 1.00 66.81 69 ALA A O 1
ATOM 592 N N . ARG A 1 70 ? -6.329 9.015 6.236 1.00 71.56 70 ARG A N 1
ATOM 593 C CA . ARG A 1 70 ? -6.105 10.076 5.245 1.00 71.56 70 ARG A CA 1
ATOM 594 C C . ARG A 1 70 ? -4.750 10.022 4.514 1.00 71.56 70 ARG A C 1
ATOM 596 O O . ARG A 1 70 ? -4.746 10.316 3.317 1.00 71.56 70 ARG A O 1
ATOM 603 N N . PRO A 1 71 ? -3.620 9.618 5.129 1.00 77.38 71 PRO A N 1
ATOM 604 C CA . PRO A 1 71 ? -2.326 9.685 4.448 1.00 77.38 71 PRO A CA 1
ATOM 605 C C . PRO A 1 71 ? -2.045 8.555 3.437 1.00 77.38 71 PRO A C 1
ATOM 607 O O . PRO A 1 71 ? -0.979 8.566 2.826 1.00 77.38 71 PRO A O 1
ATOM 610 N N . LEU A 1 72 ? -2.966 7.607 3.193 1.00 81.44 72 LEU A N 1
ATOM 611 C CA . LEU A 1 72 ? -2.636 6.368 2.460 1.00 81.44 72 LEU A CA 1
ATOM 612 C C . LEU A 1 72 ? -2.272 6.650 1.018 1.00 81.44 72 LEU A C 1
ATOM 614 O O . LEU A 1 72 ? -1.282 6.154 0.494 1.00 81.44 72 LEU A O 1
ATOM 618 N N . ARG A 1 73 ? -3.099 7.473 0.374 1.00 80.94 73 ARG A N 1
ATOM 619 C CA . ARG A 1 73 ? -2.909 7.831 -1.028 1.00 80.94 73 ARG A CA 1
ATOM 620 C C . ARG A 1 73 ? -1.574 8.518 -1.232 1.00 80.94 73 ARG A C 1
ATOM 622 O O . ARG A 1 73 ? -0.886 8.219 -2.197 1.00 80.94 73 ARG A O 1
ATOM 629 N N . ARG A 1 74 ? -1.194 9.397 -0.300 1.00 85.44 74 ARG A N 1
ATOM 630 C CA . ARG A 1 74 ? 0.090 10.095 -0.347 1.00 85.44 74 ARG A CA 1
ATOM 631 C C . ARG A 1 74 ? 1.254 9.130 -0.142 1.00 85.44 74 ARG A C 1
ATOM 633 O O . ARG A 1 74 ? 2.240 9.255 -0.856 1.00 85.44 74 ARG A O 1
ATOM 640 N N . LEU A 1 75 ? 1.113 8.170 0.773 1.00 88.38 75 LEU A N 1
ATOM 641 C CA . LEU A 1 75 ? 2.110 7.129 1.011 1.00 88.38 75 LEU A CA 1
ATOM 642 C C . LEU A 1 75 ? 2.302 6.239 -0.222 1.00 88.38 75 LEU A C 1
ATOM 644 O O . LEU A 1 75 ? 3.419 6.091 -0.697 1.00 88.38 75 LEU A O 1
ATOM 648 N N . ILE A 1 76 ? 1.221 5.699 -0.791 1.00 88.06 76 ILE A N 1
ATOM 649 C CA . ILE A 1 76 ? 1.280 4.888 -2.017 1.00 88.06 76 ILE A CA 1
ATOM 650 C C . ILE A 1 76 ? 1.852 5.717 -3.170 1.00 88.06 76 ILE A C 1
ATOM 652 O O . ILE A 1 76 ? 2.676 5.233 -3.942 1.00 88.06 76 ILE A O 1
ATOM 656 N N . GLN A 1 77 ? 1.468 6.987 -3.281 1.00 87.50 77 GLN A N 1
ATOM 657 C CA . GLN A 1 77 ? 2.017 7.861 -4.306 1.00 87.50 77 GLN A CA 1
ATOM 658 C C . GLN A 1 77 ? 3.534 8.024 -4.162 1.00 87.50 77 GLN A C 1
ATOM 660 O O . GLN A 1 77 ? 4.251 7.811 -5.135 1.00 87.50 77 GLN A O 1
ATOM 665 N N . SER A 1 78 ? 4.034 8.362 -2.972 1.00 89.81 78 SER A N 1
ATOM 666 C CA . SER A 1 78 ? 5.464 8.606 -2.763 1.00 89.81 78 SER A CA 1
ATOM 667 C C . SER A 1 78 ? 6.304 7.332 -2.794 1.00 89.81 78 SER A C 1
ATOM 669 O O . SER A 1 78 ? 7.388 7.344 -3.368 1.00 89.81 78 SER A O 1
ATOM 671 N N . LYS A 1 79 ? 5.820 6.245 -2.188 1.00 89.62 79 LYS A N 1
ATOM 672 C CA . LYS A 1 79 ? 6.567 4.993 -2.017 1.00 89.62 79 LYS A CA 1
ATOM 673 C C . LYS A 1 79 ? 6.440 4.049 -3.206 1.00 89.62 79 LYS A C 1
ATOM 675 O O . LYS A 1 79 ? 7.331 3.239 -3.398 1.00 89.62 79 LYS A O 1
ATOM 680 N N . VAL A 1 80 ? 5.363 4.131 -3.990 1.00 88.94 80 VAL A N 1
ATOM 681 C CA . VAL A 1 80 ? 5.096 3.195 -5.096 1.00 88.94 80 VAL A CA 1
ATOM 682 C C . VAL A 1 80 ? 5.064 3.909 -6.443 1.00 88.94 80 VAL A C 1
ATOM 684 O O . VAL A 1 80 ? 5.846 3.574 -7.329 1.00 88.94 80 VAL A O 1
ATOM 687 N N . LEU A 1 81 ? 4.190 4.905 -6.621 1.00 88.25 81 LEU A N 1
ATOM 688 C CA . LEU A 1 81 ? 4.019 5.545 -7.933 1.00 88.25 81 LEU A CA 1
ATOM 689 C C . LEU A 1 81 ? 5.251 6.342 -8.367 1.00 88.25 81 LEU A C 1
ATOM 691 O O . LEU A 1 81 ? 5.617 6.277 -9.537 1.00 88.25 81 LEU A O 1
ATOM 695 N N . THR A 1 82 ? 5.889 7.078 -7.456 1.00 90.12 82 THR A N 1
ATOM 696 C CA . THR A 1 82 ? 7.074 7.880 -7.788 1.00 90.12 82 THR A CA 1
ATOM 697 C C . THR A 1 82 ? 8.260 7.008 -8.230 1.00 90.12 82 THR A C 1
ATOM 699 O O . THR A 1 82 ? 8.788 7.275 -9.311 1.00 90.12 82 THR A O 1
ATOM 702 N N . PRO A 1 83 ? 8.653 5.935 -7.507 1.00 89.44 83 PRO A N 1
ATOM 703 C CA . PRO A 1 83 ? 9.699 5.027 -7.984 1.00 89.44 83 PRO A CA 1
ATOM 704 C C . PRO A 1 83 ? 9.359 4.358 -9.317 1.00 89.44 83 PRO A C 1
ATOM 706 O O . PRO A 1 83 ? 10.209 4.301 -10.202 1.00 89.44 83 PRO A O 1
ATOM 709 N N . LEU A 1 84 ? 8.107 3.919 -9.503 1.00 87.56 84 LEU A N 1
ATOM 710 C CA . LEU A 1 84 ? 7.664 3.340 -10.775 1.00 87.56 84 LEU A CA 1
ATOM 711 C C . LEU A 1 84 ? 7.768 4.342 -11.928 1.00 87.56 84 LEU A C 1
ATOM 713 O O . LEU A 1 84 ? 8.219 3.974 -13.009 1.00 87.56 84 LEU A O 1
ATOM 717 N N . ALA A 1 85 ? 7.390 5.603 -11.705 1.00 86.81 85 ALA A N 1
ATOM 718 C CA . ALA A 1 85 ? 7.524 6.656 -12.706 1.00 86.81 85 ALA A CA 1
ATOM 719 C C . ALA A 1 85 ? 8.998 6.919 -13.057 1.00 86.81 85 ALA A C 1
ATOM 721 O O . ALA A 1 85 ? 9.321 7.031 -14.237 1.00 86.81 85 ALA A O 1
ATOM 722 N N . SER A 1 86 ? 9.892 6.944 -12.061 1.00 88.12 86 SER A N 1
ATOM 723 C CA . SER A 1 86 ? 11.340 7.049 -12.302 1.00 88.12 86 SER A CA 1
ATOM 724 C C . SER A 1 86 ? 11.834 5.872 -13.139 1.00 88.12 86 SER A C 1
ATOM 726 O O . SER A 1 86 ? 12.456 6.074 -14.171 1.00 88.12 86 SER A O 1
ATOM 728 N N . MET A 1 87 ? 11.465 4.635 -12.788 1.00 85.25 87 MET A N 1
ATOM 729 C CA . MET A 1 87 ? 11.847 3.445 -13.559 1.00 85.25 87 MET A CA 1
ATOM 730 C C . MET A 1 87 ? 11.329 3.475 -15.003 1.00 85.25 87 MET A C 1
ATOM 732 O O . MET A 1 87 ? 12.035 3.029 -15.906 1.00 85.25 87 MET A O 1
ATOM 736 N N . MET A 1 88 ? 10.128 4.008 -15.246 1.00 83.62 88 MET A N 1
ATOM 737 C CA . MET A 1 88 ? 9.605 4.188 -16.606 1.00 83.62 88 MET A CA 1
ATOM 738 C C . MET A 1 88 ? 10.481 5.123 -17.441 1.00 83.62 88 MET A C 1
ATOM 740 O O . MET A 1 88 ? 10.715 4.831 -18.611 1.00 83.62 88 MET A O 1
ATOM 744 N N . ILE A 1 89 ? 10.977 6.207 -16.842 1.00 84.38 89 ILE A N 1
ATOM 745 C CA . ILE A 1 89 ? 11.823 7.201 -17.513 1.00 84.38 89 ILE A CA 1
ATOM 746 C C . ILE A 1 89 ? 13.260 6.680 -17.664 1.00 84.38 89 ILE A C 1
ATOM 748 O O . ILE A 1 89 ? 13.801 6.686 -18.765 1.00 84.38 89 ILE A O 1
ATOM 752 N N . ASP A 1 90 ? 13.853 6.183 -16.578 1.00 83.81 90 ASP A N 1
ATOM 753 C CA . ASP A 1 90 ? 15.281 5.854 -16.492 1.00 83.81 90 ASP A CA 1
ATOM 754 C C . ASP A 1 90 ? 15.624 4.512 -17.146 1.00 83.81 90 ASP A C 1
ATOM 756 O O . ASP A 1 90 ? 16.677 4.358 -17.761 1.00 83.81 90 ASP A O 1
ATOM 760 N N . LYS A 1 91 ? 14.746 3.513 -16.990 1.00 73.00 91 LYS A N 1
ATOM 761 C CA . LYS A 1 91 ? 14.984 2.131 -17.444 1.00 73.00 91 LYS A CA 1
ATOM 762 C C . LYS A 1 91 ? 14.185 1.769 -18.693 1.00 73.00 91 LYS A C 1
ATOM 764 O O . LYS A 1 91 ? 14.251 0.625 -19.135 1.00 73.00 91 LYS A O 1
ATOM 769 N N . GLY A 1 92 ? 13.420 2.715 -19.246 1.00 71.75 92 GLY A N 1
ATOM 770 C CA . GLY A 1 92 ? 12.557 2.465 -20.399 1.00 71.75 92 GLY A CA 1
ATOM 771 C C . GLY A 1 92 ? 11.548 1.356 -20.110 1.00 71.75 92 GLY A C 1
ATOM 772 O O . GLY A 1 92 ? 11.402 0.419 -20.894 1.00 71.75 92 GLY A O 1
ATOM 773 N N . LEU A 1 93 ? 10.888 1.416 -18.950 1.00 72.31 93 LEU A N 1
ATOM 774 C CA . LEU A 1 93 ? 9.876 0.436 -18.565 1.00 72.31 93 LEU A CA 1
ATOM 775 C C . LEU A 1 93 ? 8.614 0.670 -19.411 1.00 72.31 93 LEU A C 1
ATOM 777 O O . LEU A 1 93 ? 7.710 1.405 -19.020 1.00 72.31 93 LEU A O 1
ATOM 781 N N . VAL A 1 94 ? 8.591 0.081 -20.607 1.00 68.69 94 VAL A N 1
ATOM 782 C CA . VAL A 1 94 ? 7.520 0.229 -21.602 1.00 68.69 94 VAL A CA 1
ATOM 783 C C . VAL A 1 94 ? 7.052 -1.148 -22.047 1.00 68.69 94 VAL A C 1
ATOM 785 O O . VAL A 1 94 ? 7.898 -1.976 -22.362 1.00 68.69 94 VAL A O 1
ATOM 788 N N . GLY A 1 95 ? 5.731 -1.354 -22.096 1.00 69.44 95 GLY A N 1
ATOM 789 C CA . GLY A 1 95 ? 5.049 -2.444 -22.804 1.00 69.44 95 GLY A CA 1
ATOM 790 C C . GLY A 1 95 ? 5.443 -3.880 -22.431 1.00 69.44 95 GLY A C 1
ATOM 791 O O . GLY A 1 95 ? 6.583 -4.299 -22.591 1.00 69.44 95 GLY A O 1
ATOM 792 N N . ASN A 1 96 ? 4.471 -4.701 -22.026 1.00 79.56 96 ASN A N 1
ATOM 793 C CA . ASN A 1 96 ? 4.666 -6.141 -21.807 1.00 79.56 96 ASN A CA 1
ATOM 794 C C . ASN A 1 96 ? 5.774 -6.453 -20.771 1.00 79.56 96 ASN A C 1
ATOM 796 O O . ASN A 1 96 ? 6.592 -7.365 -20.921 1.00 79.56 96 ASN A O 1
ATOM 800 N N . ARG A 1 97 ? 5.804 -5.668 -19.691 1.00 83.06 97 ARG A N 1
ATOM 801 C CA . ARG A 1 97 ? 6.704 -5.869 -18.548 1.00 83.06 97 ARG A CA 1
ATOM 802 C C . ARG A 1 97 ? 5.908 -6.165 -17.291 1.00 83.06 97 ARG A C 1
ATOM 804 O O . ARG A 1 97 ? 4.759 -5.741 -17.159 1.00 83.06 97 ARG A O 1
ATOM 811 N N . GLN A 1 98 ? 6.531 -6.894 -16.377 1.00 88.69 98 GLN A N 1
ATOM 812 C CA . GLN A 1 98 ? 6.008 -7.175 -15.052 1.00 88.69 98 GLN A CA 1
ATOM 813 C C . GLN A 1 98 ? 6.957 -6.615 -13.999 1.00 88.69 98 GLN A C 1
ATOM 815 O O . GLN A 1 98 ? 8.121 -6.997 -13.952 1.00 88.69 98 GLN A O 1
ATOM 820 N N . VAL A 1 99 ? 6.438 -5.757 -13.127 1.00 90.62 99 VAL A N 1
ATOM 821 C CA . VAL A 1 99 ? 7.153 -5.273 -11.948 1.00 90.62 99 VAL A CA 1
ATOM 822 C C . VAL A 1 99 ? 6.634 -6.008 -10.723 1.00 90.62 99 VAL A C 1
ATOM 824 O O . VAL A 1 99 ? 5.438 -5.972 -10.422 1.00 90.62 99 VAL A O 1
ATOM 827 N N . ILE A 1 100 ? 7.528 -6.691 -10.022 1.00 92.00 100 ILE A N 1
ATOM 828 C CA . ILE A 1 100 ? 7.248 -7.330 -8.741 1.00 92.00 100 ILE A CA 1
ATOM 829 C C . ILE A 1 100 ? 7.717 -6.375 -7.649 1.00 92.00 100 ILE A C 1
ATOM 831 O O . ILE A 1 100 ? 8.862 -5.929 -7.650 1.00 92.00 100 ILE A O 1
ATOM 835 N N . ILE A 1 101 ? 6.808 -6.044 -6.741 1.00 92.56 101 ILE A N 1
ATOM 836 C CA . ILE A 1 101 ? 7.070 -5.184 -5.593 1.00 92.56 101 ILE A CA 1
ATOM 837 C C . ILE A 1 101 ? 7.097 -6.073 -4.357 1.00 92.56 101 ILE A C 1
ATOM 839 O O . ILE A 1 101 ? 6.113 -6.764 -4.068 1.00 92.56 101 ILE A O 1
ATOM 843 N N . ASP A 1 102 ? 8.219 -6.048 -3.647 1.00 93.94 102 ASP A N 1
ATOM 844 C CA . ASP A 1 102 ? 8.457 -6.823 -2.428 1.00 93.94 102 ASP A CA 1
ATOM 845 C C . ASP A 1 102 ? 9.219 -5.988 -1.392 1.00 93.94 102 ASP A C 1
ATOM 847 O O . ASP A 1 102 ? 9.612 -4.853 -1.666 1.00 93.94 102 ASP A O 1
ATOM 851 N N . ILE A 1 103 ? 9.440 -6.540 -0.205 1.00 92.50 103 ILE A N 1
ATOM 852 C CA . ILE A 1 103 ? 10.247 -5.922 0.846 1.00 92.50 103 ILE A CA 1
ATOM 853 C C . ILE A 1 103 ? 11.685 -6.445 0.775 1.00 92.50 103 ILE A C 1
ATOM 855 O O . ILE A 1 103 ? 11.918 -7.649 0.676 1.00 92.50 103 ILE A O 1
ATOM 859 N N . ASP A 1 104 ? 12.655 -5.535 0.825 1.00 90.75 104 ASP A N 1
ATOM 860 C CA . ASP A 1 104 ? 14.074 -5.873 0.855 1.00 90.75 104 ASP A CA 1
ATOM 861 C C . ASP A 1 104 ? 14.548 -6.319 2.254 1.00 90.75 104 ASP A C 1
ATOM 863 O O . ASP A 1 104 ? 13.797 -6.376 3.229 1.00 90.75 104 ASP A O 1
ATOM 867 N N . LYS A 1 105 ? 15.841 -6.630 2.382 1.00 87.38 105 LYS A N 1
ATOM 868 C CA . LYS A 1 105 ? 16.433 -7.047 3.667 1.00 87.38 105 LYS A CA 1
ATOM 869 C C . LYS A 1 105 ? 16.443 -5.939 4.729 1.00 87.38 105 LYS A C 1
ATOM 871 O O . LYS A 1 105 ? 16.617 -6.249 5.905 1.00 87.38 105 LYS A O 1
ATOM 876 N N . ASN A 1 106 ? 16.275 -4.683 4.325 1.00 86.38 106 ASN A N 1
ATOM 877 C CA . ASN A 1 106 ? 16.268 -3.514 5.199 1.00 86.38 106 ASN A CA 1
ATOM 878 C C . ASN A 1 106 ? 14.846 -3.139 5.648 1.00 86.38 106 ASN A C 1
ATOM 880 O O . ASN A 1 106 ? 14.688 -2.273 6.506 1.00 86.38 106 ASN A O 1
ATOM 884 N N . GLY A 1 107 ? 13.815 -3.797 5.106 1.00 84.44 107 GLY A N 1
ATOM 885 C CA . GLY A 1 107 ? 12.418 -3.474 5.379 1.00 84.44 107 GLY A CA 1
ATOM 886 C C . GLY A 1 107 ? 11.836 -2.400 4.454 1.00 84.44 107 GLY A C 1
ATOM 887 O O . GLY A 1 107 ? 10.743 -1.905 4.726 1.00 84.44 107 GLY A O 1
ATOM 888 N N . GLU A 1 108 ? 12.530 -2.037 3.376 1.00 88.25 108 GLU A N 1
ATOM 889 C CA . GLU A 1 108 ? 12.095 -1.043 2.394 1.00 88.25 108 GLU A CA 1
ATOM 890 C C . GLU A 1 108 ? 11.486 -1.693 1.145 1.00 88.25 108 GLU A C 1
ATOM 892 O O . GLU A 1 108 ? 11.639 -2.888 0.896 1.00 88.25 108 GLU A O 1
ATOM 897 N N . LEU A 1 109 ? 10.774 -0.904 0.334 1.00 90.38 109 LEU A N 1
ATOM 898 C CA . LEU A 1 109 ? 10.196 -1.403 -0.914 1.00 90.38 109 LEU A CA 1
ATOM 899 C C . LEU A 1 109 ? 11.275 -1.617 -1.976 1.00 90.38 109 LEU A C 1
ATOM 901 O O . LEU A 1 109 ? 11.989 -0.692 -2.360 1.00 90.38 109 LEU A O 1
ATOM 905 N N . SER A 1 110 ? 11.305 -2.829 -2.516 1.00 91.69 110 SER A N 1
ATOM 906 C CA . SER A 1 110 ? 12.106 -3.227 -3.666 1.00 91.69 110 SER A CA 1
ATOM 907 C C . SER A 1 110 ? 11.231 -3.413 -4.902 1.00 91.69 110 SER A C 1
ATOM 909 O O . SER A 1 110 ? 10.071 -3.822 -4.816 1.00 91.69 110 SER A O 1
ATOM 911 N N . PHE A 1 111 ? 11.805 -3.101 -6.063 1.00 91.44 111 PHE A N 1
ATOM 912 C CA . PHE A 1 111 ? 11.138 -3.175 -7.358 1.00 91.44 111 PHE A CA 1
ATOM 913 C C . PHE A 1 111 ? 11.978 -4.037 -8.296 1.00 91.44 111 PHE A C 1
ATOM 915 O O . PHE A 1 111 ? 13.055 -3.625 -8.734 1.00 91.44 111 PHE A O 1
ATOM 922 N N . GLU A 1 112 ? 11.479 -5.227 -8.611 1.00 89.31 112 GLU A N 1
ATOM 923 C CA . GLU A 1 112 ? 12.100 -6.134 -9.569 1.00 89.31 112 GLU A CA 1
ATOM 924 C C . GLU A 1 112 ? 11.351 -6.066 -10.897 1.00 89.31 112 GLU A C 1
ATOM 926 O O . GLU A 1 112 ? 10.145 -6.297 -10.964 1.00 89.31 112 GLU A O 1
ATOM 931 N N . ASP A 1 113 ? 12.068 -5.733 -11.963 1.00 88.38 113 ASP A N 1
ATOM 932 C CA . ASP A 1 113 ? 11.503 -5.595 -13.297 1.00 88.38 113 ASP A CA 1
ATOM 933 C C . ASP A 1 113 ? 11.839 -6.819 -14.158 1.00 88.38 113 ASP A C 1
ATOM 935 O O . ASP A 1 113 ? 13.007 -7.148 -14.377 1.00 88.38 113 ASP A O 1
ATOM 939 N N . LYS A 1 114 ? 10.801 -7.47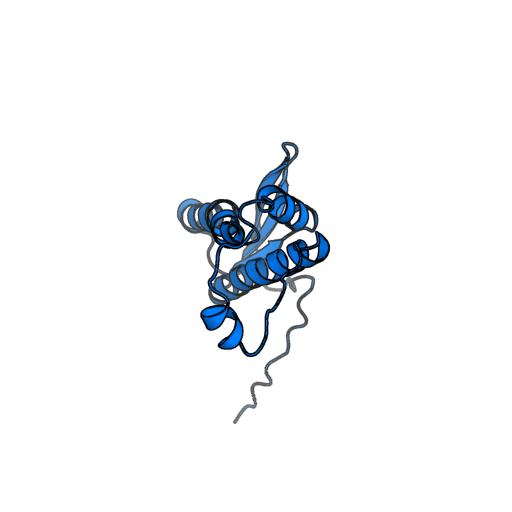8 -14.675 1.00 84.31 114 LYS A N 1
ATOM 940 C CA . LYS A 1 114 ? 10.885 -8.699 -15.470 1.00 84.31 114 LYS A CA 1
ATOM 941 C C . LYS A 1 114 ? 10.182 -8.514 -16.813 1.00 84.31 114 LYS A C 1
ATOM 943 O O . LYS A 1 114 ? 9.012 -8.140 -16.879 1.00 84.31 114 LYS A O 1
ATOM 948 N N . ALA A 1 115 ? 10.871 -8.849 -17.902 1.00 77.75 115 ALA A N 1
ATOM 949 C CA . ALA A 1 115 ? 10.243 -8.913 -19.218 1.00 77.75 115 ALA A CA 1
ATOM 950 C C . ALA A 1 115 ? 9.240 -10.080 -19.263 1.00 77.75 115 ALA A C 1
ATOM 952 O O . ALA A 1 115 ? 9.596 -11.222 -18.951 1.00 77.75 115 ALA A O 1
ATOM 953 N N . LEU A 1 116 ? 7.993 -9.818 -19.662 1.00 69.56 116 LEU A N 1
ATOM 954 C CA . LEU A 1 116 ? 7.039 -10.885 -19.953 1.00 69.56 116 LEU A CA 1
ATOM 955 C C . LEU A 1 116 ? 7.332 -11.374 -21.375 1.00 69.56 116 LEU A C 1
ATOM 957 O O . LEU A 1 116 ? 7.148 -10.650 -22.349 1.00 69.56 116 LEU A O 1
ATOM 961 N N . GLY A 1 117 ? 7.842 -12.597 -21.522 1.00 54.75 117 GLY A N 1
ATOM 962 C CA . GLY A 1 117 ? 8.010 -13.198 -22.848 1.00 54.75 117 GLY A CA 1
ATOM 963 C C . GLY A 1 117 ? 6.669 -13.276 -23.589 1.00 54.75 117 GLY A C 1
ATOM 964 O O . GLY A 1 117 ? 5.625 -13.442 -22.953 1.00 54.75 117 GLY A O 1
ATOM 965 N N . HIS A 1 118 ? 6.686 -13.174 -24.924 1.00 44.81 118 HIS A N 1
ATOM 966 C CA . HIS A 1 118 ? 5.523 -13.444 -25.780 1.00 44.81 118 HIS A CA 1
ATOM 967 C C . HIS A 1 118 ? 5.033 -14.887 -25.538 1.00 44.81 118 HIS A C 1
ATOM 969 O O . HIS A 1 118 ? 5.524 -15.823 -26.157 1.00 44.81 118 HIS A O 1
ATOM 975 N N . GLY A 1 119 ? 4.116 -15.088 -24.587 1.00 47.41 119 GLY A N 1
ATOM 976 C CA . GLY A 1 119 ? 3.571 -16.408 -24.243 1.00 47.41 119 GLY A CA 1
ATOM 977 C C . GLY A 1 119 ? 3.507 -16.741 -22.751 1.00 47.41 119 GLY A C 1
ATOM 978 O O . GLY A 1 119 ? 2.846 -17.714 -22.389 1.00 47.41 1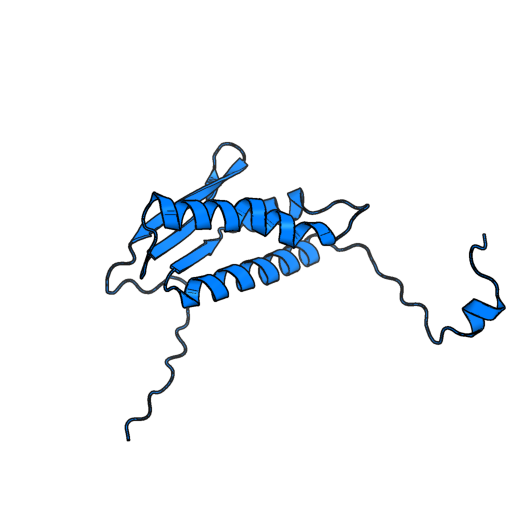19 GLY A O 1
ATOM 979 N N . SER A 1 120 ? 4.113 -15.946 -21.865 1.00 41.41 120 SER A N 1
ATOM 980 C CA . SER A 1 120 ? 4.009 -16.192 -20.422 1.00 41.41 120 SER A CA 1
ATOM 981 C C . SER A 1 120 ? 2.698 -15.634 -19.875 1.00 41.41 120 SER A C 1
ATOM 983 O O . SER A 1 120 ? 2.546 -14.429 -19.687 1.00 41.41 120 SER A 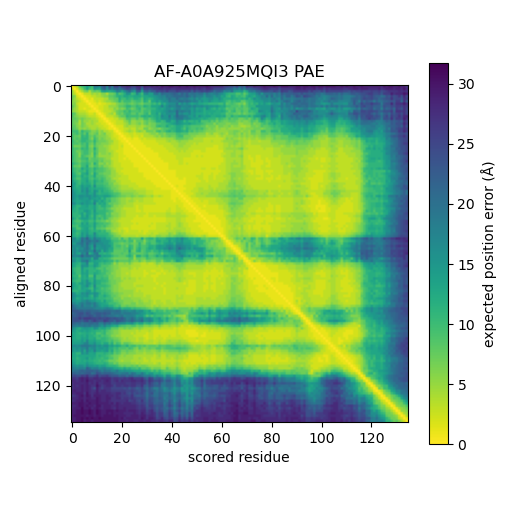O 1
ATOM 985 N N . GLN A 1 121 ? 1.740 -16.526 -19.615 1.00 47.03 121 GLN A N 1
ATOM 986 C CA . GLN A 1 121 ? 0.535 -16.206 -18.852 1.00 47.03 121 GLN A CA 1
ATOM 987 C C . GLN A 1 121 ? 0.924 -15.580 -17.508 1.00 47.03 121 GLN A C 1
ATOM 989 O O . GLN A 1 121 ? 1.705 -16.155 -16.750 1.00 47.03 121 GLN A O 1
ATOM 994 N N . VAL A 1 122 ? 0.364 -14.407 -17.212 1.00 51.94 122 VAL A N 1
ATOM 995 C CA . VAL A 1 122 ? 0.528 -13.742 -15.916 1.00 51.94 122 VAL A CA 1
ATOM 996 C C . VAL A 1 122 ? -0.075 -14.648 -14.830 1.00 51.94 122 VAL A C 1
ATOM 998 O O . VAL A 1 122 ? -1.277 -14.936 -14.893 1.00 51.94 122 VAL A O 1
ATOM 1001 N N . PRO A 1 123 ? 0.702 -15.118 -13.834 1.00 42.09 123 PRO A N 1
ATOM 1002 C CA . PRO A 1 123 ? 0.166 -15.954 -12.765 1.00 42.09 123 PRO A CA 1
ATOM 1003 C C . PRO A 1 123 ? -0.896 -15.176 -11.978 1.00 42.09 123 PRO A C 1
ATOM 1005 O O . PRO A 1 123 ? -0.604 -14.123 -11.418 1.00 42.09 123 PRO A O 1
ATOM 1008 N N . GLY A 1 124 ? -2.133 -15.683 -11.954 1.00 50.25 124 GLY A N 1
ATOM 1009 C CA . GLY A 1 124 ? -3.237 -15.130 -11.154 1.00 50.25 124 GLY A CA 1
ATOM 1010 C C . GLY A 1 124 ? -4.340 -14.392 -11.924 1.00 50.25 124 GLY A C 1
ATOM 1011 O O . GLY A 1 124 ? -5.352 -14.038 -11.321 1.00 50.25 124 GLY A O 1
ATOM 1012 N N . MET A 1 125 ? -4.223 -14.206 -13.243 1.00 45.31 125 MET A N 1
ATOM 1013 C CA . MET A 1 125 ? -5.235 -13.484 -14.025 1.00 45.31 125 MET A CA 1
ATOM 1014 C C . MET A 1 125 ? -6.131 -14.460 -14.806 1.00 45.31 125 MET A C 1
ATOM 1016 O O . MET A 1 125 ? -5.746 -14.986 -15.849 1.00 45.31 125 MET A O 1
ATOM 1020 N N . LYS A 1 126 ? -7.366 -14.698 -14.331 1.00 36.53 126 LYS A N 1
ATOM 1021 C CA . LYS A 1 126 ? -8.424 -15.272 -15.183 1.00 36.53 126 LYS A CA 1
ATOM 1022 C C . LYS A 1 126 ? -8.745 -14.242 -16.263 1.00 36.53 126 LYS A C 1
ATOM 1024 O O . LYS A 1 126 ? -9.537 -13.331 -16.034 1.00 36.53 126 LYS A O 1
ATOM 1029 N N . ILE A 1 127 ? -8.126 -14.376 -17.432 1.00 41.12 127 ILE A N 1
ATOM 1030 C CA . ILE A 1 127 ? -8.470 -13.583 -18.611 1.00 41.12 127 ILE A CA 1
ATOM 1031 C C . ILE A 1 127 ? -9.934 -13.899 -18.935 1.00 41.12 127 ILE A C 1
ATOM 1033 O O . ILE A 1 127 ? -10.245 -14.962 -19.477 1.00 41.12 127 ILE A O 1
ATOM 1037 N N . LYS A 1 128 ? -10.857 -12.991 -18.593 1.00 40.75 128 LYS A N 1
ATOM 1038 C CA . LYS A 1 128 ? -12.174 -12.976 -19.230 1.00 40.75 128 LYS A CA 1
ATOM 1039 C C . LYS A 1 128 ? -11.901 -12.669 -20.696 1.00 40.75 128 LYS A C 1
ATOM 1041 O O . LYS A 1 128 ? -11.714 -11.513 -21.057 1.00 40.75 128 LYS A O 1
ATOM 1046 N N . ARG A 1 129 ? -11.802 -13.713 -21.524 1.00 34.88 129 ARG A N 1
ATOM 1047 C CA . ARG A 1 129 ? -11.785 -13.576 -22.981 1.00 34.88 129 ARG A CA 1
ATOM 1048 C C . ARG A 1 129 ? -13.038 -12.791 -23.353 1.00 34.88 129 ARG A C 1
ATOM 1050 O O . ARG A 1 129 ? -14.139 -13.337 -23.304 1.00 34.88 129 ARG A O 1
ATOM 1057 N N . ALA A 1 130 ? -12.873 -11.509 -23.666 1.00 38.44 130 ALA A N 1
ATOM 1058 C CA . ALA A 1 130 ? -13.892 -10.760 -24.371 1.00 38.44 130 ALA A CA 1
ATOM 1059 C C . ALA A 1 130 ? -14.105 -11.498 -25.695 1.00 38.44 130 ALA A C 1
ATOM 1061 O O . ALA A 1 130 ? -13.183 -11.649 -26.498 1.00 38.44 130 ALA A O 1
ATOM 1062 N N . LYS A 1 131 ? -15.293 -12.078 -25.846 1.00 35.44 131 LYS A N 1
ATOM 1063 C CA . LYS A 1 131 ? -15.732 -12.759 -27.057 1.00 35.44 131 LYS A CA 1
ATOM 1064 C C . LYS A 1 131 ? -15.787 -11.681 -28.144 1.00 35.44 131 LYS A C 1
ATOM 1066 O O . LYS A 1 131 ? -16.722 -10.891 -28.172 1.00 35.44 131 LYS A O 1
ATOM 1071 N N . VAL A 1 132 ? -14.751 -11.591 -28.975 1.00 39.25 132 VAL A N 1
ATOM 1072 C CA . VAL A 1 132 ? -14.812 -10.793 -30.202 1.00 39.25 132 VAL A CA 1
ATOM 1073 C C . VAL A 1 132 ? -15.675 -11.590 -31.168 1.00 39.25 132 VAL A C 1
ATOM 1075 O O . VAL A 1 132 ? -15.243 -12.574 -31.766 1.00 39.25 132 VAL A O 1
ATOM 1078 N N . GLU A 1 133 ? -16.943 -11.213 -31.211 1.00 36.28 133 GLU A N 1
ATOM 1079 C CA . GLU A 1 133 ? -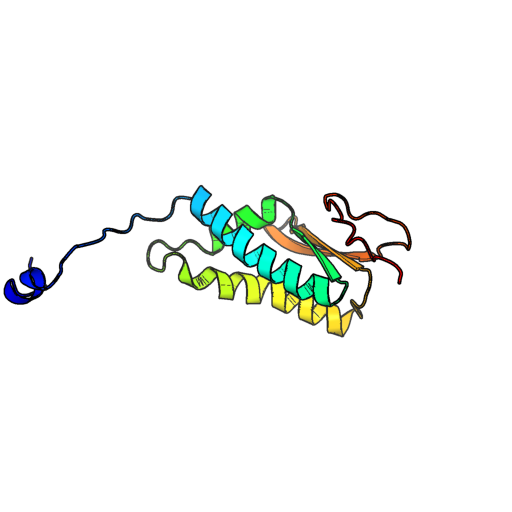17.932 -11.711 -32.148 1.00 36.28 133 GLU A CA 1
ATOM 1080 C C . GLU A 1 133 ? -17.572 -11.148 -33.527 1.00 36.28 133 GLU A C 1
ATOM 1082 O O . GLU A 1 133 ? -17.692 -9.950 -33.783 1.00 36.28 133 GLU A O 1
ATOM 1087 N N . LYS A 1 134 ? -17.013 -12.012 -34.382 1.00 39.22 134 LYS A N 1
ATOM 1088 C CA . LYS A 1 134 ? -16.768 -11.709 -35.793 1.00 39.22 134 LYS A CA 1
ATOM 1089 C C . LYS A 1 134 ? -18.115 -11.433 -36.466 1.00 39.22 134 LYS A C 1
ATOM 1091 O O . LYS A 1 134 ? -18.998 -12.288 -36.417 1.00 39.22 134 LYS A O 1
ATOM 1096 N N . ARG A 1 135 ? -18.240 -10.259 -37.080 1.00 39.69 135 ARG A N 1
ATOM 1097 C CA . ARG A 1 135 ? -19.168 -10.019 -38.189 1.00 39.69 135 ARG A CA 1
ATOM 1098 C C . ARG A 1 135 ? -18.447 -10.283 -39.501 1.00 39.69 135 ARG A C 1
ATOM 1100 O O . ARG A 1 135 ? -17.214 -10.062 -39.525 1.00 39.69 135 ARG A O 1
#

Nearest PDB structures (foldseek):
  4lj4-assembly1_A  TM=8.706E-01  e=3.005E-10  Thermus thermophilus HB8
  4fcw-assembly3_F  TM=8.672E-01  e=3.425E-10  Thermus thermophilus HB8
  4lj9-assembly1_A  TM=8.742E-01  e=6.583E-10  Thermus thermophilus HB8
  4lja-assembly1_A  TM=8.755E-01  e=8.009E-10  Thermus thermophilus HB8
  4d2q-assembly1_A  TM=9.098E-01  e=6.921E-09  Escherichia coli